Protein AF-A0A2U8WBW3-F1 (afdb_monomer_lite)

Radius of gyration: 15.56 Å; chains: 1; bounding box: 32×16×43 Å

Organism: NCBI:txid2202825

Foldseek 3Di:
DKDWDKDWDWDWDWDADPNDIKIKIKTKMWTDAMDDQAGVKTKMFMKIKIAPDPPDIDMDTDIDIDTDDD

pLDDT: mean 92.33, std 6.85, range [60.59, 98.31]

Sequence (70 aa):
MGSTTSEYSGEITTTMKEGQQLTTGKGAWKFVSGTGAYSDGSGNGTYDLTMISQTEFRGSWKGNVTLPKK

Structure (mmCIF, N/CA/C/O backbone):
data_AF-A0A2U8WBW3-F1
#
_entry.id   AF-A0A2U8WBW3-F1
#
loop_
_atom_site.group_PDB
_atom_site.id
_atom_site.type_symbol
_atom_site.label_atom_id
_atom_site.label_alt_id
_atom_site.label_comp_id
_atom_site.label_asym_id
_atom_site.label_entity_id
_atom_site.label_seq_id
_atom_site.pdbx_PDB_ins_code
_atom_site.Cartn_x
_atom_site.Cartn_y
_atom_site.Cartn_z
_atom_site.occupancy
_atom_site.B_iso_or_equiv
_atom_site.auth_seq_id
_atom_site.auth_comp_id
_atom_site.auth_asym_id
_atom_site.auth_atom_id
_atom_site.pdbx_PDB_model_num
ATOM 1 N N . MET A 1 1 ? -0.430 2.421 -24.184 1.00 74.31 1 MET A N 1
ATOM 2 C CA . MET A 1 1 ? -0.999 1.978 -22.891 1.00 74.31 1 MET A CA 1
ATOM 3 C C . MET A 1 1 ? 0.018 1.078 -22.213 1.00 74.31 1 MET A C 1
ATOM 5 O O . MET A 1 1 ? 0.786 0.439 -22.921 1.00 74.31 1 MET A O 1
ATOM 9 N N . GLY A 1 2 ? 0.073 1.079 -20.887 1.00 88.56 2 GLY A N 1
ATOM 10 C CA . GLY A 1 2 ? 0.995 0.258 -20.104 1.00 88.56 2 GLY A CA 1
ATOM 11 C C . GLY A 1 2 ? 0.348 -0.118 -18.778 1.00 88.56 2 GLY A C 1
ATOM 12 O O . GLY A 1 2 ? -0.613 0.526 -18.360 1.00 88.56 2 GLY A O 1
ATOM 13 N N . SER A 1 3 ? 0.864 -1.158 -18.143 1.00 93.06 3 SER A N 1
ATOM 14 C CA . SER A 1 3 ? 0.449 -1.623 -16.821 1.00 93.06 3 SER A CA 1
ATOM 15 C C . SER A 1 3 ? 1.648 -1.671 -15.882 1.00 93.06 3 SER A C 1
ATOM 17 O O . SER A 1 3 ? 2.794 -1.673 -16.332 1.00 93.06 3 SER A O 1
ATOM 19 N N . THR A 1 4 ? 1.382 -1.719 -14.581 1.00 93.69 4 THR A N 1
ATOM 20 C CA . THR A 1 4 ? 2.393 -1.945 -13.549 1.00 93.69 4 THR A CA 1
ATOM 21 C C . THR A 1 4 ? 1.926 -3.051 -12.614 1.00 93.69 4 THR A C 1
ATOM 23 O O . THR A 1 4 ? 0.728 -3.263 -12.420 1.00 93.69 4 THR A O 1
ATOM 26 N N . THR A 1 5 ? 2.884 -3.761 -12.036 1.00 95.88 5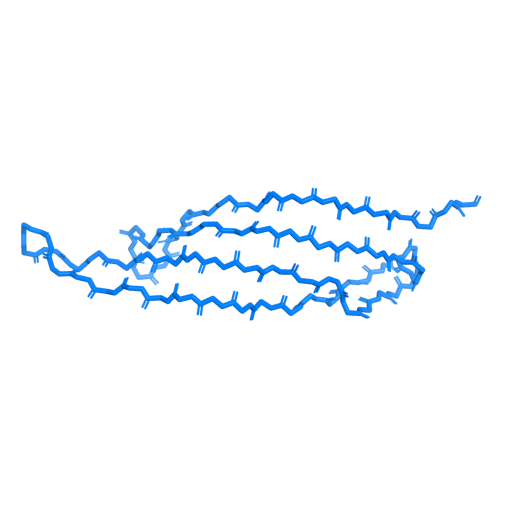 THR A N 1
ATOM 27 C CA . THR A 1 5 ? 2.667 -4.764 -11.001 1.00 95.88 5 THR A CA 1
ATOM 28 C C . THR A 1 5 ? 3.472 -4.355 -9.783 1.00 95.88 5 THR A C 1
ATOM 30 O O . THR A 1 5 ? 4.666 -4.065 -9.890 1.00 95.88 5 THR A O 1
ATOM 33 N N . SER A 1 6 ? 2.811 -4.353 -8.631 1.00 96.69 6 SER A N 1
ATOM 34 C CA . SER A 1 6 ? 3.428 -4.072 -7.342 1.00 96.69 6 SER A CA 1
ATOM 35 C C . SER A 1 6 ? 3.098 -5.185 -6.361 1.00 96.69 6 SER A C 1
ATOM 37 O O . SER A 1 6 ? 1.973 -5.681 -6.329 1.00 96.69 6 SER A O 1
ATOM 39 N N . GLU A 1 7 ? 4.074 -5.540 -5.541 1.00 97.81 7 GLU A N 1
ATOM 40 C CA . GLU A 1 7 ? 3.901 -6.429 -4.400 1.00 97.81 7 GLU A CA 1
ATOM 41 C C . GLU A 1 7 ? 3.661 -5.609 -3.140 1.00 97.81 7 GLU A C 1
ATOM 43 O O . GLU A 1 7 ? 4.280 -4.561 -2.946 1.00 97.81 7 GLU A O 1
ATOM 48 N N . TYR A 1 8 ? 2.777 -6.109 -2.280 1.00 97.00 8 TYR A N 1
ATOM 49 C CA . TYR A 1 8 ? 2.440 -5.510 -0.996 1.00 97.00 8 TYR A CA 1
ATOM 50 C C . TYR A 1 8 ? 2.720 -6.519 0.111 1.00 97.00 8 TYR A C 1
ATOM 52 O O . TYR A 1 8 ? 2.344 -7.686 0.007 1.00 97.00 8 TYR A O 1
ATOM 60 N N . SER A 1 9 ? 3.366 -6.067 1.178 1.00 97.56 9 SER A N 1
ATOM 61 C CA . SER A 1 9 ? 3.625 -6.865 2.372 1.00 97.56 9 SER A CA 1
ATOM 62 C C . SER A 1 9 ? 3.374 -6.023 3.611 1.00 97.56 9 SER A C 1
ATOM 64 O O . SER A 1 9 ? 3.648 -4.825 3.626 1.00 97.56 9 SER A O 1
ATOM 66 N N . GLY A 1 10 ? 2.830 -6.622 4.663 1.00 96.62 10 GLY A N 1
ATOM 67 C CA . GLY A 1 10 ? 2.474 -5.862 5.849 1.00 96.62 10 GLY A CA 1
ATOM 68 C C . GLY A 1 10 ? 1.636 -6.647 6.835 1.00 96.62 10 GLY A C 1
ATOM 69 O O . GLY A 1 10 ? 1.433 -7.851 6.699 1.00 96.62 10 GLY A O 1
ATOM 70 N N . GLU A 1 11 ? 1.150 -5.923 7.830 1.00 97.38 11 GLU A N 1
ATOM 71 C CA . GLU A 1 11 ? 0.311 -6.448 8.893 1.00 97.38 11 GLU A CA 1
ATOM 72 C C . GLU A 1 11 ? -1.118 -5.942 8.709 1.00 97.38 11 GLU A C 1
ATOM 74 O O . GLU A 1 11 ? -1.337 -4.759 8.429 1.00 97.38 11 GLU A O 1
ATOM 79 N N . ILE A 1 12 ? -2.081 -6.846 8.886 1.00 96.06 12 ILE A N 1
ATOM 80 C CA . ILE A 1 12 ? -3.501 -6.524 8.992 1.00 96.06 12 ILE A CA 1
ATOM 81 C C . ILE A 1 12 ? -3.923 -6.784 10.431 1.00 96.06 12 ILE A C 1
ATOM 83 O O . ILE A 1 12 ? -3.770 -7.892 10.943 1.00 96.06 12 ILE A O 1
ATOM 87 N N . THR A 1 13 ? -4.490 -5.772 11.070 1.00 95.94 13 THR A N 1
ATOM 88 C CA . THR A 1 13 ? -5.013 -5.865 12.427 1.00 95.94 13 THR A CA 1
ATOM 89 C C . THR A 1 13 ? -6.524 -5.727 12.376 1.00 95.94 13 THR A C 1
ATOM 91 O O . THR A 1 13 ? -7.051 -4.792 11.779 1.00 95.94 13 THR A O 1
ATOM 94 N N . THR A 1 14 ? -7.231 -6.651 13.020 1.00 94.50 14 THR A N 1
ATOM 95 C CA . THR A 1 14 ? -8.683 -6.574 13.197 1.00 94.50 14 THR A CA 1
ATOM 96 C C . THR A 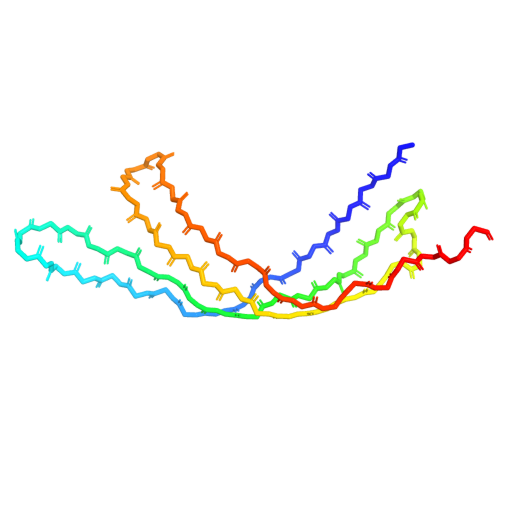1 14 ? -8.999 -6.559 14.682 1.00 94.50 14 THR A C 1
ATOM 98 O O . THR A 1 14 ? -8.611 -7.474 15.405 1.00 94.50 14 THR A O 1
ATOM 101 N N . THR A 1 15 ? -9.694 -5.523 15.142 1.00 92.44 15 THR A N 1
ATOM 102 C CA . THR A 1 15 ? -10.128 -5.381 16.536 1.00 92.44 15 THR A CA 1
ATOM 103 C C . THR A 1 15 ? -11.607 -5.034 16.608 1.00 92.44 15 THR A C 1
ATOM 105 O O . THR A 1 15 ? -12.200 -4.566 15.641 1.00 92.44 15 THR A O 1
ATOM 108 N N . MET A 1 16 ? -12.217 -5.263 17.769 1.00 90.81 16 MET A N 1
ATOM 109 C CA . MET A 1 16 ? -13.551 -4.750 18.068 1.00 90.81 16 MET A CA 1
ATOM 110 C C . MET A 1 16 ? -13.406 -3.424 18.815 1.00 90.81 16 MET A C 1
ATOM 112 O O . MET A 1 16 ? -12.754 -3.375 19.858 1.00 90.81 16 MET A O 1
ATOM 116 N N . LYS A 1 17 ? -14.021 -2.355 18.307 1.00 81.94 17 LYS A N 1
ATOM 117 C CA . LYS A 1 17 ? -14.092 -1.043 18.958 1.00 81.94 17 LYS A CA 1
ATOM 118 C C . LYS A 1 17 ? -15.555 -0.631 19.064 1.00 81.94 17 LYS A C 1
ATOM 120 O O . LYS A 1 17 ? -16.238 -0.553 18.052 1.00 81.94 17 LYS A O 1
ATOM 125 N N . GLU A 1 18 ? -16.041 -0.415 20.286 1.00 86.88 18 GLU A N 1
ATOM 126 C CA . GLU A 1 18 ? -17.436 0.000 20.543 1.00 86.88 18 GLU A CA 1
ATOM 127 C C . GLU A 1 18 ? -18.483 -0.934 19.891 1.00 86.88 18 GLU A C 1
ATOM 129 O O . GLU A 1 18 ? -19.530 -0.503 19.420 1.00 86.88 18 GLU A O 1
ATOM 134 N N . GLY A 1 19 ? -18.188 -2.239 19.835 1.00 85.12 19 GLY A N 1
ATOM 135 C CA . GLY A 1 19 ? -19.065 -3.241 19.215 1.00 85.12 19 GLY A CA 1
ATOM 136 C C . GLY A 1 19 ? -18.986 -3.318 17.686 1.00 85.12 19 GLY A C 1
ATOM 137 O O . GLY A 1 19 ? -19.660 -4.159 17.098 1.00 85.12 19 GLY A O 1
ATOM 138 N N . GLN A 1 20 ? -18.142 -2.511 17.038 1.00 83.81 20 GLN A N 1
ATOM 139 C CA . GLN A 1 20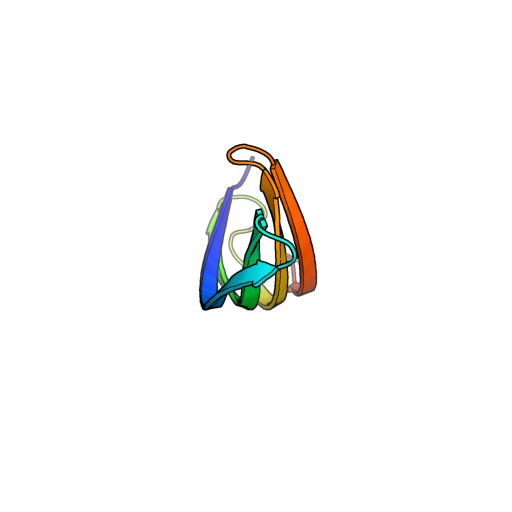 ? -17.894 -2.555 15.596 1.00 83.81 20 GLN A CA 1
ATOM 140 C C . GLN A 1 20 ? -16.518 -3.151 15.291 1.00 83.81 20 GLN A C 1
ATOM 142 O O . GLN A 1 20 ? -15.544 -2.898 16.003 1.00 83.81 20 GLN A O 1
ATOM 147 N N . GLN A 1 21 ? -16.426 -3.938 14.220 1.00 88.19 21 GLN A N 1
ATOM 148 C CA . GLN A 1 21 ? -15.150 -4.458 13.737 1.00 88.19 21 GLN A CA 1
ATOM 149 C C . GLN A 1 21 ? -14.374 -3.340 13.031 1.00 88.19 21 GLN A C 1
ATOM 151 O O . GLN A 1 21 ? -14.854 -2.7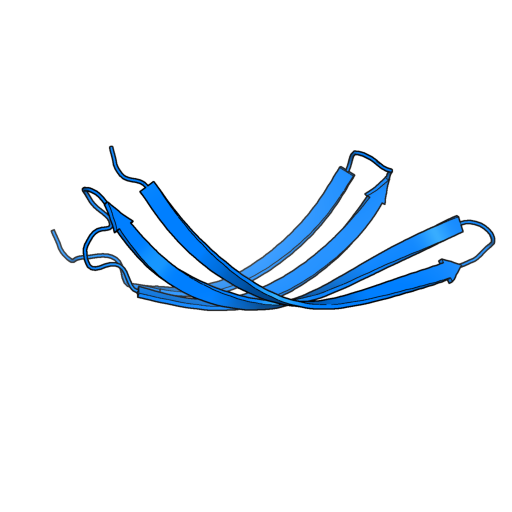59 12.061 1.00 88.19 21 GLN A O 1
ATOM 156 N N . LEU A 1 22 ? -13.161 -3.066 13.501 1.00 90.25 22 LEU A N 1
ATOM 157 C CA . LEU A 1 22 ? -12.212 -2.154 12.882 1.00 90.25 22 LEU A CA 1
ATOM 158 C C . LEU A 1 22 ? -11.050 -2.966 12.311 1.00 90.25 22 LEU A C 1
ATOM 160 O O . LEU A 1 22 ? -10.283 -3.572 13.060 1.00 90.25 22 LEU A O 1
ATOM 164 N N . THR A 1 23 ? -10.906 -2.952 10.987 1.00 95.00 23 THR A N 1
ATOM 165 C CA . THR A 1 23 ? -9.772 -3.573 10.297 1.00 95.00 23 THR A CA 1
ATOM 166 C C . THR A 1 23 ? -8.859 -2.488 9.740 1.00 95.00 23 THR A C 1
ATOM 168 O O . THR A 1 23 ? -9.278 -1.661 8.930 1.00 95.00 23 THR A O 1
ATOM 171 N N . THR A 1 24 ? -7.600 -2.492 10.164 1.00 95.94 24 THR A N 1
ATOM 172 C CA . THR A 1 24 ? -6.551 -1.606 9.659 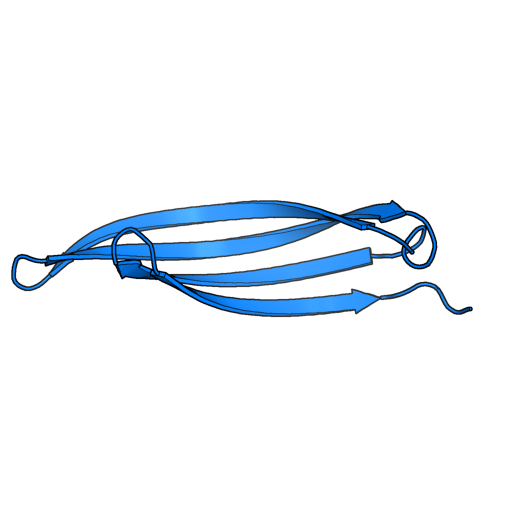1.00 95.94 24 THR A CA 1
ATOM 173 C C . THR A 1 24 ? -5.412 -2.423 9.074 1.00 95.94 24 THR A C 1
ATOM 175 O O . THR A 1 24 ? -5.215 -3.589 9.412 1.00 95.94 24 THR A O 1
ATOM 178 N N . GLY A 1 25 ? -4.660 -1.817 8.167 1.00 97.12 25 GLY A N 1
ATOM 179 C CA . GLY A 1 25 ? -3.479 -2.426 7.586 1.00 97.12 25 GLY A CA 1
ATOM 180 C C . GLY A 1 25 ? -2.369 -1.409 7.438 1.00 97.12 25 GLY A C 1
ATOM 181 O O . GLY A 1 25 ? -2.618 -0.235 7.178 1.00 97.12 25 GLY A O 1
ATOM 182 N N . LYS A 1 26 ? -1.134 -1.859 7.602 1.00 98.06 26 LYS A N 1
ATOM 183 C CA . LYS A 1 26 ? 0.056 -1.049 7.347 1.00 98.06 26 LYS A CA 1
ATOM 184 C C . LYS A 1 26 ? 1.140 -1.936 6.770 1.00 98.06 26 LYS A C 1
ATOM 186 O O . LYS A 1 26 ? 1.276 -3.093 7.170 1.00 98.06 26 LYS A O 1
ATOM 191 N N . GLY A 1 27 ? 1.922 -1.404 5.849 1.00 98.00 27 GLY A N 1
ATOM 192 C CA . GLY A 1 27 ? 2.933 -2.215 5.196 1.00 98.00 27 GLY A CA 1
ATOM 193 C C . GLY A 1 27 ? 3.807 -1.454 4.226 1.00 98.00 27 GLY A C 1
ATOM 194 O O . GLY A 1 27 ? 3.810 -0.224 4.184 1.00 98.00 27 GLY A O 1
ATOM 195 N N . ALA A 1 28 ? 4.558 -2.220 3.452 1.00 98.31 28 ALA A N 1
ATOM 196 C CA . ALA A 1 28 ? 5.396 -1.757 2.371 1.00 98.31 28 ALA A CA 1
ATOM 197 C C . ALA A 1 28 ? 4.828 -2.211 1.027 1.00 98.31 28 ALA A C 1
ATOM 199 O O . ALA A 1 28 ? 4.144 -3.231 0.922 1.00 98.31 28 ALA A O 1
ATOM 200 N N . TRP A 1 29 ? 5.140 -1.451 -0.012 1.00 97.94 29 TRP A N 1
ATOM 201 C CA . TRP A 1 29 ? 4.895 -1.846 -1.387 1.00 97.94 29 TRP A CA 1
ATOM 202 C C . TRP A 1 29 ? 6.173 -1.708 -2.206 1.00 97.94 29 TRP A C 1
ATOM 204 O O . TRP A 1 29 ? 7.017 -0.852 -1.926 1.00 97.94 29 TRP A O 1
ATOM 214 N N . LYS A 1 30 ? 6.314 -2.544 -3.230 1.00 97.62 30 LYS A N 1
ATOM 215 C CA . LYS A 1 30 ? 7.458 -2.533 -4.141 1.00 97.62 30 LYS A CA 1
ATOM 216 C C . LYS A 1 30 ? 6.992 -2.730 -5.577 1.00 97.62 30 LYS A C 1
ATOM 218 O O . LYS A 1 30 ? 6.197 -3.621 -5.849 1.00 97.62 30 LYS A O 1
ATOM 223 N N . PHE A 1 31 ? 7.514 -1.916 -6.489 1.00 96.69 31 PHE A N 1
ATOM 224 C CA . PHE A 1 31 ? 7.341 -2.107 -7.925 1.00 96.69 31 PHE A CA 1
ATOM 225 C C . PHE A 1 31 ? 8.082 -3.372 -8.371 1.00 96.69 31 PHE A C 1
ATOM 227 O O . PHE A 1 31 ? 9.272 -3.526 -8.083 1.00 96.69 31 PHE A O 1
ATOM 234 N N . VAL A 1 32 ? 7.390 -4.259 -9.080 1.00 96.06 32 VAL A N 1
ATOM 235 C CA . VAL A 1 32 ? 7.945 -5.527 -9.576 1.00 96.06 32 VAL A CA 1
ATOM 236 C C . VAL A 1 32 ? 8.248 -5.436 -11.063 1.00 96.06 32 VAL A C 1
ATOM 238 O O . VAL A 1 32 ? 9.347 -5.773 -11.493 1.00 96.06 32 VAL A O 1
ATOM 241 N N . SER A 1 33 ? 7.282 -4.966 -11.849 1.00 94.44 33 SER A N 1
ATOM 242 C CA . SER A 1 33 ? 7.402 -4.898 -13.304 1.00 94.44 33 SER A CA 1
ATOM 243 C C . SER A 1 33 ? 6.416 -3.903 -13.899 1.00 94.44 33 SER A C 1
ATOM 245 O O . SER A 1 33 ? 5.360 -3.640 -13.323 1.00 94.44 33 SER A O 1
ATOM 247 N N . GLY A 1 34 ? 6.720 -3.400 -15.092 1.00 93.38 34 GLY A N 1
ATOM 248 C CA . GLY A 1 34 ? 5.790 -2.612 -15.889 1.00 93.38 34 GLY A CA 1
ATOM 249 C C . GLY A 1 34 ? 5.856 -2.974 -17.365 1.00 93.38 34 GLY A C 1
ATOM 250 O O . GLY A 1 34 ? 6.777 -3.645 -17.821 1.00 93.38 34 GLY A O 1
ATOM 251 N N . THR A 1 35 ? 4.853 -2.541 -18.121 1.00 94.19 35 THR A N 1
ATOM 252 C CA . THR A 1 35 ? 4.778 -2.728 -19.575 1.00 94.19 35 THR A CA 1
ATOM 253 C C . THR A 1 35 ? 4.579 -1.385 -20.276 1.00 94.19 35 THR A C 1
ATOM 255 O O . THR A 1 35 ? 4.111 -0.410 -19.678 1.00 94.19 35 THR A O 1
ATOM 258 N N . GLY A 1 36 ? 4.928 -1.312 -21.563 1.00 92.12 36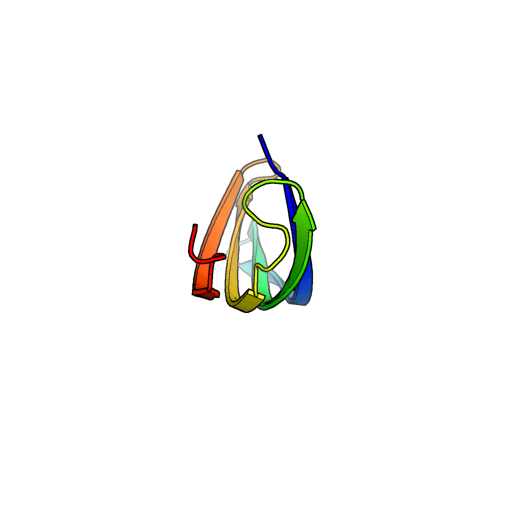 GLY A N 1
ATOM 259 C CA . GLY A 1 36 ? 4.785 -0.088 -22.355 1.00 92.12 36 GLY A CA 1
ATOM 260 C C . GLY A 1 36 ? 5.591 1.072 -21.764 1.00 92.12 36 GLY A C 1
ATOM 261 O O . GLY A 1 36 ? 6.778 0.934 -21.508 1.00 92.12 36 GLY A O 1
ATOM 262 N N . ALA A 1 37 ? 4.938 2.206 -21.499 1.00 89.12 37 ALA A N 1
ATOM 263 C CA . ALA A 1 37 ? 5.584 3.410 -20.959 1.00 89.12 37 ALA A CA 1
ATOM 264 C C . ALA A 1 37 ? 6.136 3.264 -19.522 1.00 89.12 37 ALA A C 1
ATOM 266 O O . ALA A 1 37 ? 6.715 4.212 -18.998 1.00 89.12 37 ALA A O 1
ATOM 267 N N . TYR A 1 38 ? 5.935 2.110 -18.881 1.00 91.69 38 TYR A N 1
ATOM 268 C CA . TYR A 1 38 ? 6.385 1.818 -17.519 1.00 91.69 38 TYR A CA 1
ATOM 269 C C . TYR A 1 38 ? 7.413 0.676 -17.457 1.00 91.69 38 TYR A C 1
ATOM 271 O O . TYR A 1 38 ? 7.697 0.207 -16.359 1.00 91.69 38 TYR A O 1
ATOM 279 N N . SER A 1 39 ? 7.938 0.204 -18.598 1.00 91.12 39 SER A N 1
ATOM 280 C CA . SER A 1 39 ? 8.846 -0.958 -18.690 1.00 91.12 39 SER A CA 1
ATOM 281 C C . SER A 1 39 ? 10.042 -0.879 -17.745 1.00 91.12 39 SER A C 1
ATOM 283 O O . SER A 1 39 ? 10.338 -1.844 -17.050 1.00 91.12 39 SER A O 1
ATOM 285 N N . ASP A 1 40 ? 10.665 0.294 -17.673 1.00 90.62 40 ASP A N 1
ATOM 286 C CA . ASP A 1 40 ? 11.854 0.556 -16.850 1.00 90.62 40 ASP A CA 1
ATOM 287 C C . ASP A 1 40 ? 11.500 1.315 -15.562 1.00 90.62 40 ASP A C 1
ATOM 289 O O . ASP A 1 40 ? 12.322 2.016 -14.968 1.00 90.62 40 ASP A O 1
ATOM 293 N N . GLY A 1 41 ? 10.232 1.225 -15.154 1.00 91.44 41 GLY A N 1
ATOM 294 C CA . GLY A 1 41 ? 9.752 1.797 -13.909 1.00 91.44 41 GLY A CA 1
ATOM 295 C C . GLY A 1 41 ? 10.399 1.125 -12.701 1.00 91.44 41 GLY A C 1
ATOM 296 O O . GLY A 1 41 ? 10.729 -0.059 -12.705 1.00 91.44 41 GLY A O 1
ATOM 297 N N . SER A 1 42 ? 10.567 1.888 -11.631 1.00 94.94 42 SER A N 1
ATOM 298 C CA . SER A 1 42 ? 10.953 1.354 -10.329 1.00 94.94 42 SER A CA 1
ATOM 299 C C . SER A 1 42 ? 10.322 2.184 -9.226 1.00 94.94 42 SER A C 1
ATOM 301 O O . SER A 1 42 ? 9.959 3.345 -9.417 1.00 94.94 42 SER A O 1
ATOM 303 N N . GLY A 1 43 ? 10.162 1.591 -8.053 1.00 95.69 43 GLY A N 1
ATOM 304 C CA . GLY A 1 43 ? 9.588 2.299 -6.927 1.00 95.69 43 GLY A CA 1
ATOM 305 C C . GLY A 1 43 ? 9.375 1.403 -5.730 1.00 95.69 43 GLY A C 1
ATOM 306 O O . GLY A 1 43 ? 9.353 0.176 -5.831 1.00 95.69 43 GLY A O 1
ATOM 307 N N . ASN A 1 44 ? 9.247 2.040 -4.582 1.00 97.75 44 ASN A N 1
ATOM 308 C CA . ASN A 1 44 ? 8.847 1.400 -3.345 1.00 97.75 44 ASN A CA 1
ATOM 309 C C . ASN A 1 44 ? 8.329 2.458 -2.376 1.00 97.75 44 ASN A C 1
ATOM 311 O O . ASN A 1 44 ? 8.547 3.665 -2.551 1.00 97.75 44 ASN A O 1
ATOM 315 N N . GLY A 1 45 ? 7.671 1.982 -1.332 1.00 97.94 45 GLY A N 1
ATOM 316 C CA . GLY A 1 45 ? 7.235 2.837 -0.257 1.00 97.94 45 GLY A CA 1
ATOM 317 C C . GLY A 1 45 ? 6.423 2.093 0.778 1.00 97.94 45 GLY A C 1
ATOM 318 O O . GLY A 1 45 ? 6.547 0.880 0.938 1.00 97.94 45 GLY A O 1
ATOM 319 N N . THR A 1 46 ? 5.590 2.842 1.483 1.00 98.31 46 THR A N 1
ATOM 320 C CA . THR A 1 46 ? 4.729 2.344 2.545 1.00 98.31 46 THR A CA 1
ATOM 321 C C . THR A 1 46 ? 3.273 2.659 2.266 1.00 98.31 46 THR A C 1
ATOM 323 O O . THR A 1 46 ? 2.937 3.513 1.438 1.00 98.31 46 THR A O 1
ATOM 326 N N . TYR A 1 47 ? 2.398 1.935 2.949 1.00 98.06 47 TYR A N 1
ATOM 327 C CA . TYR A 1 47 ? 0.977 2.205 2.932 1.00 98.06 47 TYR A CA 1
ATOM 328 C C . TYR A 1 47 ? 0.359 2.070 4.319 1.00 98.06 47 TYR A C 1
ATOM 330 O O . TYR A 1 47 ? 0.852 1.328 5.173 1.00 98.06 47 TYR A O 1
ATOM 338 N N . ASP A 1 48 ? -0.757 2.763 4.489 1.00 97.88 48 ASP A N 1
ATOM 339 C CA . ASP A 1 48 ? -1.739 2.554 5.543 1.00 97.88 48 ASP A CA 1
ATOM 340 C C . ASP A 1 48 ? -3.117 2.356 4.905 1.00 97.88 48 ASP A C 1
ATOM 342 O O . ASP A 1 48 ? -3.398 2.903 3.841 1.00 97.88 48 ASP A O 1
ATOM 346 N N . LEU A 1 49 ? -3.965 1.540 5.525 1.00 96.44 49 LEU A N 1
ATOM 347 C CA . LEU A 1 49 ? -5.359 1.369 5.141 1.00 96.44 49 LEU A CA 1
ATOM 348 C C . LEU A 1 49 ? -6.247 1.184 6.369 1.00 96.44 49 LEU A C 1
ATOM 350 O O . LEU A 1 49 ? -5.825 0.671 7.404 1.00 96.44 49 LEU A O 1
ATOM 354 N N . THR A 1 50 ? -7.502 1.583 6.237 1.00 95.62 50 THR A N 1
ATOM 355 C CA . THR A 1 50 ? -8.578 1.370 7.203 1.00 95.62 50 THR A CA 1
ATOM 356 C C . THR A 1 50 ? -9.830 0.957 6.438 1.00 95.62 50 THR A C 1
ATOM 358 O O . THR A 1 50 ? -10.275 1.681 5.543 1.00 95.62 50 THR A O 1
ATOM 361 N N . MET A 1 51 ? -10.404 -0.198 6.778 1.00 93.88 51 MET A N 1
ATOM 362 C CA . MET A 1 51 ? -11.731 -0.585 6.301 1.00 93.88 51 MET A CA 1
ATOM 363 C C . MET A 1 51 ? -12.790 0.241 7.026 1.00 93.88 51 MET A C 1
ATOM 365 O O . MET A 1 51 ? -12.780 0.349 8.250 1.00 93.88 51 MET A O 1
ATOM 369 N N . ILE A 1 52 ? -13.693 0.826 6.248 1.00 87.88 52 ILE A N 1
ATOM 370 C CA . ILE A 1 52 ? -14.808 1.651 6.726 1.00 87.88 52 ILE A CA 1
ATOM 371 C C . ILE A 1 52 ? -16.092 0.823 6.723 1.00 87.88 52 ILE A C 1
ATOM 373 O O . ILE A 1 52 ? -16.920 0.945 7.619 1.00 87.88 52 ILE A O 1
ATOM 377 N N . SER A 1 53 ? -16.246 -0.042 5.721 1.00 86.56 53 SER A N 1
ATOM 378 C CA . SER A 1 53 ? -17.345 -0.994 5.595 1.00 86.56 53 SER A CA 1
ATOM 379 C C . SER A 1 53 ? -16.878 -2.236 4.831 1.00 86.56 53 SER A C 1
ATOM 381 O O . SER A 1 53 ? -15.716 -2.337 4.438 1.00 86.56 53 SER A O 1
ATOM 383 N N . GLN A 1 54 ? -17.784 -3.184 4.580 1.00 84.62 54 GLN A N 1
ATOM 384 C CA . GLN A 1 54 ? -17.475 -4.374 3.778 1.00 84.62 54 GLN A CA 1
ATOM 385 C C . GLN A 1 54 ? -17.027 -4.044 2.345 1.00 84.62 54 GLN A C 1
ATOM 387 O O . GLN A 1 54 ? -16.305 -4.834 1.742 1.00 84.62 54 GLN A O 1
ATOM 392 N N . THR A 1 55 ? -17.437 -2.895 1.800 1.00 91.31 55 THR A N 1
ATOM 393 C CA . THR A 1 55 ? -17.158 -2.501 0.409 1.00 91.31 55 THR A CA 1
ATOM 394 C C . THR A 1 55 ? -16.387 -1.188 0.289 1.00 91.31 55 THR A C 1
ATOM 396 O O . THR A 1 55 ? -16.106 -0.753 -0.823 1.00 91.31 55 THR A O 1
ATOM 399 N N . GLU A 1 56 ? -16.046 -0.539 1.405 1.00 92.12 56 GLU A N 1
ATOM 400 C CA . GLU A 1 56 ? -15.301 0.721 1.418 1.00 92.12 56 GLU A CA 1
ATOM 401 C C . GLU A 1 56 ? -14.086 0.620 2.339 1.00 92.12 56 GLU A C 1
ATOM 403 O O . GLU A 1 56 ? -14.187 0.257 3.513 1.00 92.12 56 GLU A O 1
ATOM 408 N N . PHE A 1 57 ? -12.933 1.020 1.817 1.00 93.94 57 PHE A N 1
ATOM 409 C CA . PHE A 1 57 ? -11.729 1.265 2.593 1.00 93.94 57 PHE A CA 1
ATOM 410 C C . PHE A 1 57 ? -11.107 2.586 2.153 1.00 93.94 57 PHE A C 1
ATOM 412 O O . PHE A 1 57 ? -11.295 3.044 1.025 1.00 93.94 57 PHE A O 1
ATOM 419 N N . ARG A 1 58 ? -10.332 3.191 3.048 1.00 95.88 58 ARG A N 1
ATOM 420 C CA . ARG A 1 58 ? -9.441 4.305 2.720 1.00 95.88 58 ARG A CA 1
ATOM 421 C C . ARG A 1 58 ? -8.021 3.888 3.013 1.00 95.88 58 ARG A C 1
ATOM 423 O O . ARG A 1 58 ? -7.779 3.184 3.986 1.00 95.88 58 ARG A O 1
ATOM 430 N N . GLY A 1 59 ? -7.095 4.330 2.181 1.00 95.56 59 GLY A N 1
ATOM 431 C CA . GLY A 1 59 ? -5.681 4.119 2.420 1.00 95.56 59 GLY A CA 1
ATOM 432 C C . GLY A 1 59 ? -4.845 5.234 1.834 1.00 95.56 59 GLY A C 1
ATOM 433 O O . GLY A 1 59 ? -5.291 5.963 0.944 1.00 95.56 59 GLY A O 1
ATOM 434 N N . SER A 1 60 ? -3.634 5.354 2.354 1.00 97.00 60 SER A N 1
ATOM 435 C CA . SER A 1 60 ? -2.615 6.252 1.838 1.00 97.00 60 SER A CA 1
ATOM 436 C C . SER A 1 60 ? -1.433 5.419 1.375 1.00 97.00 60 SER A C 1
ATOM 438 O O . SER A 1 60 ? -0.938 4.573 2.113 1.00 97.00 60 SER A O 1
ATOM 440 N N . TRP A 1 61 ? -0.942 5.694 0.171 1.00 96.25 61 TRP A N 1
ATOM 441 C CA . TRP A 1 61 ? 0.297 5.124 -0.344 1.00 96.25 61 TRP A CA 1
ATOM 442 C C . TRP A 1 61 ? 1.305 6.247 -0.480 1.00 96.25 61 TRP A C 1
ATOM 444 O O . TRP A 1 61 ? 1.041 7.264 -1.121 1.00 96.25 61 TRP A O 1
ATOM 454 N N . LYS A 1 62 ? 2.460 6.070 0.148 1.00 96.94 62 LYS A N 1
ATOM 455 C CA . LYS A 1 62 ? 3.567 7.021 0.103 1.00 96.94 62 LYS A CA 1
ATOM 456 C C . LYS A 1 62 ? 4.798 6.294 -0.388 1.00 96.94 62 LYS A C 1
ATOM 458 O O . LYS A 1 62 ? 5.004 5.134 -0.050 1.00 96.94 62 LYS A O 1
ATOM 463 N N . GLY A 1 63 ? 5.619 6.963 -1.176 1.00 94.88 63 GLY A N 1
ATOM 464 C CA . GLY A 1 63 ? 6.852 6.387 -1.686 1.00 94.88 63 GLY A CA 1
ATOM 465 C C . GLY A 1 63 ? 7.345 7.118 -2.916 1.00 94.88 63 GLY A C 1
ATOM 466 O O . GLY A 1 63 ? 6.754 8.109 -3.344 1.00 94.88 63 GLY A O 1
ATOM 467 N N . ASN A 1 64 ? 8.434 6.606 -3.473 1.00 93.81 64 ASN A N 1
ATOM 468 C CA . ASN A 1 64 ? 9.041 7.164 -4.669 1.00 93.81 64 ASN A CA 1
ATOM 469 C C . ASN A 1 64 ? 8.767 6.246 -5.853 1.00 93.81 64 ASN A C 1
ATOM 471 O O . ASN A 1 64 ? 8.872 5.023 -5.739 1.00 93.81 64 ASN A O 1
ATOM 475 N N . VAL A 1 65 ? 8.451 6.856 -6.990 1.00 91.25 65 VAL A N 1
ATOM 476 C CA . VAL A 1 65 ? 8.332 6.173 -8.274 1.00 91.25 65 VAL A CA 1
ATOM 477 C C . VAL A 1 65 ? 9.243 6.882 -9.258 1.00 91.25 65 VAL A C 1
ATOM 479 O O . VAL A 1 65 ? 9.110 8.083 -9.488 1.00 91.25 65 VAL A O 1
ATOM 482 N N . THR A 1 66 ? 10.149 6.122 -9.851 1.00 91.88 66 THR A N 1
ATOM 483 C CA . THR A 1 66 ? 10.945 6.558 -10.989 1.00 91.88 66 THR A CA 1
ATOM 484 C C . THR A 1 66 ? 10.317 5.967 -12.235 1.00 91.88 66 THR A C 1
ATOM 486 O O . THR A 1 66 ? 10.184 4.749 -12.355 1.00 91.88 66 THR A O 1
ATOM 489 N N . LEU A 1 67 ? 9.917 6.838 -13.155 1.00 85.19 67 LEU A N 1
ATOM 490 C CA . LEU A 1 67 ? 9.426 6.438 -14.467 1.00 85.19 67 LEU A CA 1
ATOM 491 C C . LEU A 1 67 ? 10.565 6.470 -15.492 1.00 85.19 67 LEU A C 1
ATOM 493 O O . LEU A 1 67 ? 11.510 7.250 -15.316 1.00 85.19 67 LEU A O 1
ATOM 497 N N . PRO A 1 68 ? 10.470 5.676 -16.573 1.00 78.62 68 PRO A N 1
ATOM 498 C CA . PRO A 1 68 ? 11.419 5.761 -17.672 1.00 78.62 68 PRO A CA 1
ATOM 499 C C . PRO A 1 68 ? 11.465 7.196 -18.206 1.00 78.62 68 PRO A C 1
ATOM 501 O O . PRO A 1 68 ? 10.422 7.827 -18.414 1.00 78.62 68 PRO A O 1
ATOM 504 N N . LYS A 1 69 ? 12.669 7.727 -18.437 1.00 68.88 69 LYS A N 1
ATOM 505 C CA . LYS A 1 69 ? 12.805 8.954 -19.228 1.00 68.88 69 LYS A CA 1
ATOM 506 C C . LYS A 1 69 ? 12.497 8.579 -20.678 1.00 68.88 69 LYS A C 1
ATOM 508 O O . LYS A 1 69 ? 13.116 7.656 -21.197 1.00 68.88 69 LYS A O 1
ATOM 513 N N . LYS A 1 70 ? 11.491 9.238 -21.258 1.00 60.59 70 LYS A N 1
ATOM 514 C CA . LYS A 1 70 ? 11.132 9.105 -22.676 1.00 60.59 70 LYS A CA 1
ATOM 515 C C . LYS A 1 70 ? 12.324 9.362 -23.587 1.00 60.59 70 LYS A C 1
ATOM 517 O O . LYS A 1 70 ? 13.131 10.251 -23.234 1.00 60.59 70 LYS A O 1
#

Secondary structure (DSSP, 8-state):
---EEEEEEEEEEEEEETTEEEEEEEEEEEEEEE-GGGTT-EEEEEEEEEE-SSS-EEEEEEEEEEPPP-